Protein AF-A0AAE1T6N4-F1 (afdb_monomer)

pLDDT: mean 74.52, std 11.34, range [41.53, 87.69]

Radius of gyration: 17.24 Å; Cα contacts (8 Å, |Δi|>4): 144; chains: 1; bounding box: 37×42×46 Å

Foldseek 3Di:
DWKWKDFPDPPDPDDTDGLCVQFPWDWDDDPPDIDIDTCLPVHPVSVVVCVVCLVVVQADKTKIWIWDDDPDPVCPDIDTPDMDIRHRDDPVPDDDDPDDDDPVVVPDD

Structure (mmCIF, N/CA/C/O backbone):
data_AF-A0AAE1T6N4-F1
#
_entry.id   AF-A0AAE1T6N4-F1
#
loop_
_atom_site.group_PDB
_atom_site.id
_atom_site.type_symbol
_atom_site.label_atom_id
_atom_site.label_alt_id
_atom_site.label_comp_id
_atom_site.label_asym_id
_atom_site.label_entity_id
_atom_site.label_seq_id
_atom_site.pdbx_PDB_ins_code
_atom_site.Cartn_x
_atom_site.Cartn_y
_atom_site.Cartn_z
_atom_site.occupancy
_atom_site.B_iso_or_equiv
_atom_site.auth_seq_id
_atom_site.auth_comp_id
_atom_site.auth_asym_id
_atom_site.auth_atom_id
_atom_site.pdbx_PDB_model_num
ATOM 1 N N . MET A 1 1 ? -5.378 4.221 14.673 1.00 57.62 1 MET A N 1
ATOM 2 C CA . MET A 1 1 ? -5.273 2.841 14.162 1.00 57.62 1 MET A CA 1
ATOM 3 C C . MET A 1 1 ? -4.285 2.954 13.037 1.00 57.62 1 MET A C 1
ATOM 5 O O . MET A 1 1 ? -4.644 3.533 12.022 1.00 57.62 1 MET A O 1
ATOM 9 N N . ASP A 1 2 ? -3.053 2.521 13.262 1.00 60.59 2 ASP A N 1
ATOM 10 C CA . ASP A 1 2 ? -1.986 2.718 12.287 1.00 60.59 2 ASP A CA 1
ATOM 11 C C . ASP A 1 2 ? -1.767 1.403 11.538 1.00 60.59 2 ASP A C 1
ATOM 13 O O . ASP A 1 2 ? -1.715 0.330 12.148 1.00 60.59 2 ASP A O 1
ATOM 17 N N . ALA A 1 3 ? -1.695 1.477 10.208 1.00 64.69 3 ALA A N 1
ATOM 18 C CA . ALA A 1 3 ? -1.335 0.337 9.382 1.00 64.69 3 ALA A CA 1
ATOM 19 C C . ALA A 1 3 ? 0.178 0.099 9.482 1.00 64.69 3 ALA A C 1
ATOM 21 O O . ALA A 1 3 ? 0.997 0.977 9.192 1.00 64.69 3 ALA A O 1
ATOM 22 N N . LEU A 1 4 ? 0.539 -1.109 9.899 1.00 62.88 4 LEU A N 1
ATOM 23 C CA . LEU A 1 4 ? 1.902 -1.612 9.895 1.00 62.88 4 LEU A CA 1
ATOM 24 C C . LEU A 1 4 ? 2.142 -2.367 8.593 1.00 62.88 4 LEU A C 1
ATOM 26 O O . LEU A 1 4 ? 1.393 -3.291 8.259 1.00 62.88 4 LEU A O 1
ATOM 30 N N . LEU A 1 5 ? 3.203 -1.980 7.887 1.00 68.75 5 LEU A N 1
ATOM 31 C CA . LEU A 1 5 ? 3.690 -2.709 6.727 1.00 68.75 5 LEU A CA 1
ATOM 32 C C . LEU A 1 5 ? 4.854 -3.600 7.164 1.00 68.75 5 LEU A C 1
ATOM 34 O O . LEU A 1 5 ? 5.880 -3.117 7.653 1.00 68.75 5 LEU A O 1
ATOM 38 N N . LEU A 1 6 ? 4.684 -4.908 6.992 1.00 63.84 6 LEU A N 1
ATOM 39 C CA . LEU A 1 6 ? 5.719 -5.900 7.249 1.00 63.84 6 LEU A CA 1
ATOM 40 C C . LEU A 1 6 ? 6.185 -6.493 5.916 1.00 63.84 6 LEU A C 1
ATOM 42 O O . LEU A 1 6 ? 5.392 -7.102 5.196 1.00 63.84 6 LEU A O 1
ATOM 46 N N . ASP A 1 7 ? 7.466 -6.335 5.588 1.00 59.00 7 ASP A N 1
ATOM 47 C CA . ASP A 1 7 ? 8.063 -7.060 4.464 1.00 59.00 7 ASP A CA 1
ATOM 48 C C . ASP A 1 7 ? 8.216 -8.531 4.862 1.00 59.00 7 ASP A C 1
ATOM 50 O O . ASP A 1 7 ? 8.899 -8.850 5.839 1.00 59.00 7 ASP A O 1
ATOM 54 N N . CYS A 1 8 ? 7.536 -9.414 4.132 1.00 50.25 8 CYS A N 1
ATOM 55 C CA . CYS A 1 8 ? 7.488 -10.845 4.436 1.00 50.25 8 CYS A CA 1
ATOM 56 C C . CYS A 1 8 ? 8.655 -11.638 3.844 1.00 50.25 8 CYS A C 1
ATOM 58 O O . CYS A 1 8 ? 8.695 -12.863 4.004 1.00 50.25 8 CYS A O 1
ATOM 60 N N . THR A 1 9 ? 9.603 -10.999 3.154 1.00 49.78 9 THR A N 1
ATOM 61 C CA . THR A 1 9 ? 10.764 -11.726 2.646 1.00 49.78 9 THR A CA 1
ATOM 62 C C . THR A 1 9 ? 11.656 -12.202 3.809 1.00 49.78 9 THR A C 1
ATOM 64 O O . THR A 1 9 ? 12.178 -11.398 4.578 1.00 49.78 9 THR A O 1
ATOM 67 N N . PRO A 1 10 ? 11.920 -13.517 3.952 1.00 42.00 10 PRO A N 1
ATOM 68 C CA . PRO A 1 10 ? 12.612 -14.093 5.116 1.00 42.00 10 PRO A CA 1
ATOM 69 C C . PRO A 1 10 ? 14.114 -13.753 5.205 1.00 42.00 10 PRO A C 1
ATOM 71 O O . PRO A 1 10 ? 14.845 -14.375 5.973 1.00 42.00 10 PRO A O 1
ATOM 74 N N . LYS A 1 11 ? 14.613 -12.829 4.373 1.00 42.75 11 LYS A N 1
ATOM 75 C CA . LYS A 1 11 ? 16.047 -12.633 4.117 1.00 42.75 11 LYS A CA 1
ATOM 76 C C . LYS A 1 11 ? 16.592 -11.280 4.568 1.00 42.75 11 LYS A C 1
ATOM 78 O O . LYS A 1 11 ? 17.808 -11.137 4.662 1.00 42.75 11 LYS A O 1
ATOM 83 N N . CYS A 1 12 ? 15.733 -10.317 4.881 1.00 41.53 12 CYS A N 1
ATOM 84 C CA . CYS A 1 12 ? 16.142 -9.042 5.451 1.00 41.53 12 CYS A CA 1
ATOM 85 C C . CYS A 1 12 ? 15.463 -8.899 6.811 1.00 41.53 12 CYS A C 1
ATOM 87 O O . CYS A 1 12 ? 14.278 -9.181 6.925 1.00 41.53 12 CYS A O 1
ATOM 89 N N . GLY A 1 13 ? 16.202 -8.514 7.852 1.00 43.41 13 GLY A N 1
ATOM 90 C CA . GLY A 1 13 ? 15.632 -8.179 9.158 1.00 43.41 13 GLY A CA 1
ATOM 91 C C . GLY A 1 13 ? 14.820 -6.889 9.064 1.00 43.41 13 GLY A C 1
ATOM 92 O O . GLY A 1 13 ? 15.263 -5.844 9.533 1.00 43.41 13 GLY A O 1
ATOM 93 N N . SER A 1 14 ? 13.677 -6.948 8.392 1.00 55.28 14 SER A N 1
ATOM 94 C CA . SER A 1 14 ? 12.765 -5.839 8.177 1.00 55.28 14 SER A CA 1
ATOM 95 C C . SER A 1 14 ? 12.032 -5.562 9.482 1.00 55.28 14 SER A C 1
ATOM 97 O O . SER A 1 14 ? 11.095 -6.254 9.878 1.00 55.28 14 SER A O 1
ATOM 99 N N . THR A 1 15 ? 12.489 -4.534 10.191 1.00 61.91 15 THR A N 1
ATOM 100 C CA . THR A 1 15 ? 11.720 -3.958 11.289 1.00 61.91 15 THR A CA 1
ATOM 101 C C . THR A 1 15 ? 10.367 -3.506 10.729 1.00 61.91 15 THR A C 1
ATOM 103 O O . THR A 1 15 ? 10.373 -2.754 9.749 1.00 61.91 15 THR A O 1
ATOM 106 N N . PRO A 1 16 ? 9.227 -3.931 11.307 1.00 63.66 16 PRO A N 1
ATOM 107 C CA . PRO A 1 16 ? 7.919 -3.429 10.904 1.00 63.66 16 PRO A CA 1
ATOM 108 C C . PRO A 1 16 ? 7.939 -1.903 10.884 1.00 63.66 16 PRO A C 1
ATOM 110 O O . PRO A 1 16 ? 8.339 -1.272 11.868 1.00 63.66 16 PRO A O 1
ATOM 113 N N . CYS A 1 17 ? 7.554 -1.310 9.758 1.00 69.25 17 CYS A N 1
ATOM 114 C CA . CYS A 1 17 ? 7.500 0.136 9.627 1.00 69.25 17 CYS A CA 1
ATOM 115 C C . CYS A 1 17 ? 6.050 0.610 9.727 1.00 69.25 17 CYS A C 1
ATOM 117 O O . CYS A 1 17 ? 5.123 0.011 9.176 1.00 69.25 17 CYS A O 1
ATOM 119 N N . LEU A 1 18 ? 5.855 1.699 10.470 1.00 73.56 18 LEU A N 1
ATOM 120 C CA . LEU A 1 18 ? 4.563 2.367 10.546 1.00 73.56 18 LEU A CA 1
ATOM 121 C C . LEU A 1 18 ? 4.343 3.123 9.249 1.00 73.56 18 LEU A C 1
ATOM 123 O O . LEU A 1 18 ? 5.042 4.104 8.983 1.00 73.56 18 LEU A O 1
ATOM 127 N N . LEU A 1 19 ? 3.373 2.667 8.458 1.00 73.69 19 LEU A N 1
ATOM 128 C CA . LEU A 1 19 ? 3.110 3.245 7.148 1.00 73.69 19 LEU A CA 1
ATOM 129 C C . LEU A 1 19 ? 2.723 4.720 7.284 1.00 73.69 19 LEU A C 1
ATOM 131 O O . LEU A 1 19 ? 3.336 5.563 6.639 1.00 73.69 19 LEU A O 1
ATOM 135 N N . GLY A 1 20 ? 1.851 5.037 8.250 1.00 67.94 20 GLY A N 1
ATOM 136 C CA . GLY A 1 20 ? 1.425 6.408 8.562 1.00 67.94 20 GLY A CA 1
ATOM 137 C C . GLY A 1 20 ? 2.521 7.343 9.092 1.00 67.94 20 GLY A C 1
ATOM 138 O O . GLY A 1 20 ? 2.267 8.525 9.285 1.00 67.94 20 GLY A O 1
ATOM 139 N N . LYS A 1 21 ? 3.739 6.840 9.347 1.00 73.12 21 LYS A N 1
ATOM 140 C CA . LYS A 1 21 ? 4.906 7.672 9.689 1.00 73.12 21 LYS A CA 1
ATOM 141 C C . LYS A 1 21 ? 5.804 7.941 8.481 1.00 73.12 21 LYS A C 1
ATOM 143 O O . LYS A 1 21 ? 6.527 8.933 8.469 1.00 73.12 21 LYS A O 1
ATOM 148 N N . ALA A 1 22 ? 5.818 7.029 7.512 1.00 74.19 22 ALA A N 1
ATOM 149 C CA . ALA A 1 22 ? 6.662 7.121 6.326 1.00 74.19 22 ALA A CA 1
ATOM 150 C C . ALA A 1 22 ? 5.957 7.832 5.161 1.00 74.19 22 ALA A C 1
ATOM 152 O O . ALA A 1 22 ? 6.618 8.490 4.354 1.00 74.19 22 ALA A O 1
ATOM 153 N N . VAL A 1 23 ? 4.637 7.674 5.071 1.00 75.88 23 VAL A N 1
ATOM 154 C CA . VAL A 1 23 ? 3.788 8.170 3.986 1.00 75.88 23 VAL A CA 1
ATOM 155 C C . VAL A 1 23 ? 2.477 8.673 4.588 1.00 75.88 23 VAL A C 1
ATOM 157 O O . VAL A 1 23 ? 1.985 8.095 5.561 1.00 75.88 23 VAL A O 1
ATOM 160 N N . ASP A 1 24 ? 1.913 9.741 4.026 1.00 81.62 24 ASP A N 1
ATOM 161 C CA . ASP A 1 24 ? 0.621 10.247 4.481 1.00 81.62 24 ASP A CA 1
ATOM 162 C C . ASP A 1 24 ? -0.460 9.203 4.189 1.00 81.62 24 ASP A C 1
ATOM 164 O O . ASP A 1 24 ? -0.616 8.735 3.062 1.00 81.62 24 ASP A O 1
ATOM 168 N N . CYS A 1 25 ? -1.179 8.798 5.234 1.00 82.06 25 CYS A N 1
ATOM 169 C CA . CYS A 1 25 ? -2.232 7.796 5.136 1.00 82.06 25 CYS A CA 1
ATOM 170 C C . CYS A 1 25 ? -3.532 8.358 5.703 1.00 82.06 25 CYS A C 1
ATOM 172 O O . CYS A 1 25 ? -3.564 8.803 6.855 1.00 82.06 25 CYS A O 1
ATOM 174 N N . ASN A 1 26 ? -4.609 8.290 4.928 1.00 84.81 26 ASN A N 1
ATOM 175 C CA . ASN A 1 26 ? -5.944 8.647 5.377 1.00 84.81 26 ASN A CA 1
ATOM 176 C C . ASN A 1 26 ? -6.741 7.379 5.712 1.00 84.81 26 ASN A C 1
ATOM 178 O O . ASN A 1 26 ? -6.867 6.462 4.903 1.00 84.81 26 ASN A O 1
ATOM 182 N N . TYR A 1 27 ? -7.279 7.329 6.929 1.00 81.56 27 TYR A N 1
ATOM 183 C CA . TYR A 1 27 ? -8.000 6.169 7.444 1.00 81.56 27 TYR A CA 1
ATOM 184 C C . TYR A 1 27 ? -9.489 6.481 7.513 1.00 81.56 27 TYR A C 1
ATOM 186 O O . TYR A 1 27 ? -9.933 7.268 8.352 1.00 81.56 27 TYR A O 1
ATOM 194 N N . ILE A 1 28 ? -10.273 5.819 6.666 1.00 82.19 28 ILE A N 1
ATOM 195 C CA . ILE A 1 28 ? -11.725 5.968 6.635 1.00 82.19 28 ILE A CA 1
ATOM 196 C C . ILE A 1 28 ? -12.339 4.706 7.234 1.00 82.19 28 ILE A C 1
ATOM 198 O O . ILE A 1 28 ? -12.217 3.599 6.709 1.00 82.19 28 ILE A O 1
ATOM 202 N N . ARG A 1 29 ? -13.009 4.864 8.378 1.00 82.25 29 ARG A N 1
ATOM 203 C CA . ARG A 1 29 ? -13.675 3.758 9.071 1.00 82.25 29 ARG A CA 1
ATOM 204 C C . ARG A 1 29 ? -15.177 3.807 8.824 1.00 82.25 29 ARG A C 1
ATOM 206 O O . ARG A 1 29 ? -15.870 4.669 9.359 1.00 82.25 29 ARG A O 1
ATOM 213 N N . GLY A 1 30 ? -15.678 2.837 8.068 1.00 84.94 30 GLY A N 1
ATOM 214 C CA . GLY A 1 30 ? -17.104 2.583 7.907 1.00 84.94 30 GLY A CA 1
ATOM 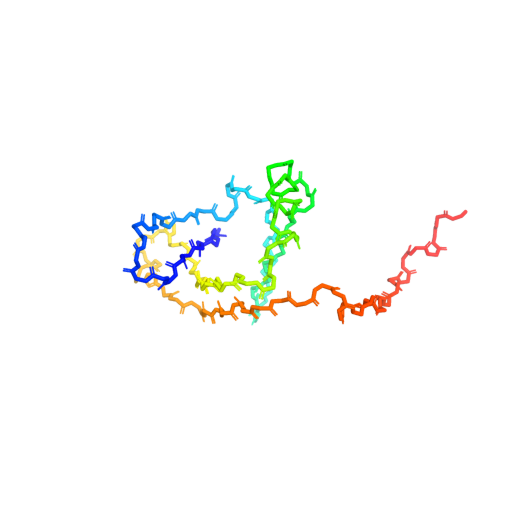215 C C . GLY A 1 30 ? -17.634 1.531 8.895 1.00 84.94 30 GLY A C 1
ATOM 216 O O . GLY A 1 30 ? -16.865 0.858 9.584 1.00 84.94 30 GLY A O 1
ATOM 217 N N . PRO A 1 31 ? -18.961 1.308 8.945 1.00 86.00 31 PRO A N 1
ATOM 218 C CA . PRO A 1 31 ? -19.569 0.286 9.807 1.00 86.00 31 PRO A CA 1
ATOM 219 C C . PRO A 1 31 ? -19.162 -1.158 9.468 1.00 86.00 31 PRO A C 1
ATOM 221 O O . PRO A 1 31 ? -19.326 -2.050 10.296 1.00 86.00 31 PRO A O 1
ATOM 224 N N . LYS A 1 32 ? -18.685 -1.405 8.240 1.00 87.38 32 LYS A N 1
ATOM 225 C CA . LYS A 1 32 ? -18.342 -2.745 7.723 1.00 87.38 32 LYS A CA 1
ATOM 226 C C . LYS A 1 32 ? -17.004 -2.815 6.987 1.00 87.38 32 LYS A C 1
ATOM 228 O O . LYS A 1 32 ? -16.659 -3.878 6.484 1.00 87.38 32 LYS A O 1
ATOM 233 N N . TYR A 1 33 ? -16.276 -1.708 6.891 1.00 81.81 33 TYR A N 1
ATOM 234 C CA . TYR A 1 33 ? -15.017 -1.655 6.161 1.00 81.81 33 TYR A CA 1
ATOM 235 C C . TYR A 1 33 ? -14.052 -0.674 6.821 1.00 81.81 33 TYR A C 1
ATOM 237 O O . TYR A 1 33 ? -14.466 0.295 7.462 1.00 81.81 33 TYR A O 1
ATOM 245 N N . LEU A 1 34 ? -12.767 -0.964 6.664 1.00 80.81 34 LEU A N 1
ATOM 246 C CA . LEU A 1 34 ? -11.677 -0.048 6.946 1.00 80.81 34 LEU A CA 1
ATOM 247 C C . LEU A 1 34 ? -10.994 0.214 5.612 1.00 80.81 34 LEU A C 1
ATOM 249 O O . LEU A 1 34 ? -10.511 -0.720 4.975 1.00 80.81 34 LEU A O 1
ATOM 253 N N . GLU A 1 35 ? -10.998 1.467 5.200 1.00 83.50 35 GLU A N 1
ATOM 254 C CA . GLU A 1 35 ? -10.298 1.931 4.016 1.00 83.50 35 GLU A CA 1
ATOM 255 C C . GLU A 1 35 ? -9.046 2.684 4.461 1.00 83.50 35 GLU A C 1
ATOM 257 O O . GLU A 1 35 ? -9.080 3.484 5.403 1.00 83.50 35 GLU A O 1
ATOM 262 N N . VAL A 1 36 ? -7.930 2.355 3.817 1.00 82.69 36 VAL A N 1
ATOM 263 C CA . VAL A 1 36 ? -6.621 2.957 4.058 1.00 82.69 36 VAL A CA 1
ATOM 264 C C . VAL A 1 36 ? -6.161 3.522 2.727 1.00 82.69 36 VAL A C 1
ATOM 266 O O . VAL A 1 36 ? -5.766 2.767 1.840 1.00 82.69 36 VAL A O 1
ATOM 269 N N . ASP A 1 37 ? -6.259 4.835 2.592 1.00 85.62 37 ASP A N 1
ATOM 270 C CA . ASP A 1 37 ? -5.739 5.568 1.447 1.00 85.62 37 ASP A CA 1
ATOM 271 C C . ASP A 1 37 ? -4.297 5.986 1.751 1.00 85.62 37 ASP A C 1
ATOM 273 O O . ASP A 1 37 ? -4.020 6.526 2.822 1.00 85.62 37 ASP A O 1
ATOM 277 N N . VAL A 1 38 ? -3.366 5.667 0.854 1.00 82.12 38 VAL A N 1
ATOM 278 C CA . VAL A 1 38 ? -1.922 5.859 1.048 1.00 82.12 38 VAL A CA 1
ATOM 279 C C . VAL A 1 38 ? -1.424 6.800 -0.040 1.00 82.12 38 VAL A C 1
ATOM 281 O O . VAL A 1 38 ? -1.244 6.387 -1.188 1.00 82.12 38 VAL A O 1
ATOM 284 N N . ASP A 1 39 ? -1.163 8.055 0.322 1.00 82.69 39 ASP A N 1
ATOM 285 C CA . ASP A 1 39 ? -0.704 9.074 -0.618 1.00 82.69 39 ASP A CA 1
ATOM 286 C C . ASP A 1 39 ? 0.821 9.031 -0.769 1.00 82.69 39 ASP A C 1
ATOM 288 O O . ASP A 1 39 ? 1.589 9.675 -0.055 1.00 82.69 39 ASP A O 1
ATOM 292 N N . ILE A 1 40 ? 1.277 8.251 -1.745 1.00 79.88 40 ILE A N 1
ATOM 293 C CA . ILE A 1 40 ? 2.697 8.162 -2.109 1.00 79.88 40 ILE A CA 1
ATOM 294 C C . ILE A 1 40 ? 3.184 9.472 -2.759 1.00 79.88 40 ILE A C 1
ATOM 296 O O . ILE A 1 40 ? 4.370 9.799 -2.673 1.00 79.88 40 ILE A O 1
ATOM 300 N N . GLY A 1 41 ? 2.287 10.232 -3.394 1.00 77.81 41 GLY A N 1
ATOM 301 C CA . GLY A 1 41 ? 2.612 11.430 -4.163 1.00 77.81 41 GLY A CA 1
ATOM 302 C C . GLY A 1 41 ? 2.983 12.633 -3.298 1.00 77.81 41 GLY A C 1
ATOM 303 O O . GLY A 1 41 ? 3.799 13.452 -3.732 1.00 77.81 41 GLY A O 1
ATOM 304 N N . SER A 1 42 ? 2.459 12.726 -2.072 1.00 77.44 42 SER A N 1
ATOM 305 C CA . SER A 1 42 ? 2.799 13.800 -1.127 1.00 77.44 42 SER A CA 1
ATOM 306 C C . SER A 1 42 ? 4.222 13.682 -0.561 1.00 77.44 42 SER A C 1
ATOM 308 O O . SER A 1 42 ? 4.828 14.682 -0.164 1.00 77.44 42 SER A O 1
ATOM 310 N N . SER A 1 43 ? 4.798 12.475 -0.551 1.00 78.12 43 SER A N 1
ATOM 311 C CA . SER A 1 43 ? 6.101 12.213 0.057 1.00 78.12 43 SER A CA 1
ATOM 312 C C . SER A 1 43 ? 7.247 12.427 -0.929 1.00 78.12 43 SER A C 1
ATOM 314 O O . SER A 1 43 ? 7.483 11.643 -1.850 1.00 78.12 43 SER A O 1
ATOM 316 N N . THR A 1 44 ? 8.059 13.458 -0.680 1.00 75.88 44 THR A N 1
ATOM 317 C CA . THR A 1 44 ? 9.296 13.721 -1.436 1.00 75.88 44 THR A CA 1
ATOM 318 C C . THR A 1 44 ? 10.237 12.514 -1.442 1.00 75.88 44 THR A C 1
ATOM 320 O O . THR A 1 44 ? 10.895 12.236 -2.444 1.00 75.88 44 THR A O 1
ATOM 323 N N . VAL A 1 45 ? 10.292 11.775 -0.330 1.00 78.69 45 VAL A N 1
ATOM 324 C CA . VAL A 1 45 ? 11.127 10.574 -0.206 1.00 78.69 45 VAL A CA 1
ATOM 325 C C . VAL A 1 45 ? 10.577 9.454 -1.083 1.00 78.69 45 VAL A C 1
ATOM 327 O O . VAL A 1 45 ? 11.339 8.835 -1.825 1.00 78.69 45 VAL A O 1
ATOM 330 N N . ALA A 1 46 ? 9.263 9.223 -1.052 1.00 76.62 46 ALA A N 1
ATOM 331 C CA . ALA A 1 46 ? 8.644 8.173 -1.851 1.00 76.62 46 ALA A CA 1
ATOM 332 C C . ALA A 1 46 ? 8.733 8.466 -3.357 1.00 76.62 46 ALA A C 1
ATOM 334 O O . ALA A 1 46 ? 9.077 7.572 -4.127 1.00 76.62 46 ALA A O 1
ATOM 335 N N . ASN A 1 47 ? 8.559 9.726 -3.768 1.00 80.25 47 ASN A N 1
ATOM 336 C CA . ASN A 1 47 ? 8.781 10.160 -5.150 1.00 80.25 47 ASN A CA 1
ATOM 337 C C . ASN A 1 47 ? 10.232 9.940 -5.610 1.00 80.25 47 ASN A C 1
ATOM 339 O O . ASN A 1 47 ? 10.469 9.500 -6.737 1.00 80.25 47 ASN A O 1
ATOM 343 N N . GLY A 1 48 ? 11.213 10.191 -4.735 1.00 80.62 48 GLY A N 1
ATOM 344 C CA . GLY A 1 48 ? 12.621 9.908 -5.020 1.00 80.62 48 GLY A CA 1
ATOM 345 C C . GLY A 1 48 ? 12.893 8.415 -5.227 1.00 80.62 48 GLY A C 1
ATOM 346 O O . GLY A 1 48 ? 13.586 8.033 -6.170 1.00 80.62 48 GLY A O 1
ATOM 347 N N . VAL A 1 49 ? 12.302 7.561 -4.386 1.00 81.00 49 VAL A N 1
ATOM 348 C CA . VAL A 1 49 ? 12.413 6.099 -4.512 1.00 81.00 49 VAL A CA 1
ATOM 349 C C . VAL A 1 49 ? 11.703 5.599 -5.769 1.00 81.00 49 VAL A C 1
ATOM 351 O O . VAL A 1 49 ? 12.278 4.795 -6.498 1.00 81.00 49 VAL A O 1
ATOM 354 N N . LEU A 1 50 ? 10.504 6.103 -6.075 1.00 79.00 50 LEU A N 1
ATOM 355 C CA . LEU A 1 50 ? 9.752 5.736 -7.274 1.00 79.00 50 LEU A CA 1
ATOM 356 C C . LEU A 1 50 ? 10.564 6.010 -8.547 1.00 79.00 50 LEU A C 1
ATOM 358 O O . LEU A 1 50 ? 10.646 5.141 -9.409 1.00 79.00 50 LEU A O 1
ATOM 362 N N . GLY A 1 51 ? 11.242 7.159 -8.635 1.00 79.31 51 GLY A N 1
ATOM 363 C CA . GLY A 1 51 ? 12.119 7.489 -9.764 1.00 79.31 51 GLY A CA 1
ATOM 364 C C . GLY A 1 51 ? 13.253 6.481 -9.988 1.00 79.31 51 GLY A C 1
ATOM 365 O O . GLY A 1 51 ? 13.570 6.147 -11.128 1.00 79.31 51 GLY A O 1
ATOM 366 N N . LEU A 1 52 ? 13.834 5.950 -8.909 1.00 80.56 52 LEU A N 1
ATOM 367 C CA . LEU A 1 52 ? 14.869 4.911 -8.981 1.00 80.56 52 LEU A CA 1
ATOM 368 C C . LEU A 1 52 ? 14.276 3.545 -9.333 1.00 80.56 52 LEU A C 1
ATOM 370 O O . LEU A 1 52 ? 14.850 2.784 -10.112 1.00 80.56 52 LEU A O 1
ATOM 374 N N . VAL A 1 53 ? 13.113 3.246 -8.762 1.00 79.38 53 VAL A N 1
ATOM 375 C CA . VAL A 1 53 ? 12.431 1.965 -8.906 1.00 79.38 53 VAL A CA 1
ATOM 376 C C . VAL A 1 53 ? 11.847 1.794 -10.307 1.00 79.38 53 VAL A C 1
ATOM 378 O O . VAL A 1 53 ? 11.929 0.692 -10.834 1.00 79.38 53 VAL A O 1
ATOM 381 N N . ILE A 1 54 ? 11.351 2.849 -10.964 1.00 79.69 54 ILE A N 1
ATOM 382 C CA . ILE A 1 54 ? 10.773 2.787 -12.323 1.00 79.69 54 ILE A CA 1
ATOM 383 C C . ILE A 1 54 ? 11.706 2.085 -13.324 1.00 79.69 54 ILE A C 1
ATOM 385 O O . ILE A 1 54 ? 11.234 1.332 -14.172 1.00 79.69 54 ILE A O 1
ATOM 389 N N . GLY A 1 55 ? 13.025 2.279 -13.215 1.00 78.38 55 GLY A N 1
ATOM 390 C CA . GLY A 1 55 ? 13.994 1.647 -14.117 1.00 78.38 55 GLY A CA 1
ATOM 391 C C . GLY A 1 55 ? 14.222 0.150 -13.871 1.00 78.38 55 GLY A C 1
ATOM 392 O O . GLY A 1 55 ? 14.677 -0.551 -14.770 1.00 78.38 55 GLY A O 1
ATOM 393 N N . VAL A 1 56 ? 13.914 -0.347 -12.670 1.00 80.69 56 VAL A N 1
ATOM 394 C CA . VAL A 1 56 ? 14.201 -1.729 -12.237 1.00 80.69 56 VAL A CA 1
ATOM 395 C C . VAL A 1 56 ? 12.956 -2.512 -11.805 1.00 80.69 56 VAL A C 1
ATOM 397 O O . VAL A 1 56 ? 13.056 -3.704 -11.518 1.00 80.69 56 VAL A O 1
ATOM 400 N N . ILE A 1 57 ? 11.780 -1.878 -11.788 1.00 83.12 57 ILE A N 1
ATOM 401 C CA . ILE A 1 57 ? 10.510 -2.418 -11.278 1.00 83.12 57 ILE A CA 1
ATOM 402 C C . ILE A 1 57 ? 10.114 -3.744 -11.943 1.00 83.12 57 ILE A C 1
ATOM 404 O O . ILE A 1 57 ? 9.583 -4.634 -11.281 1.00 83.12 57 ILE A O 1
ATOM 408 N N . THR A 1 58 ? 10.468 -3.932 -13.216 1.00 81.25 58 THR A N 1
ATOM 409 C CA . THR A 1 58 ? 10.216 -5.167 -13.977 1.00 81.25 58 THR A CA 1
ATOM 410 C C . THR A 1 58 ? 10.977 -6.373 -13.431 1.00 81.25 58 THR A C 1
ATOM 412 O O . THR A 1 58 ? 10.649 -7.507 -13.761 1.00 81.25 58 THR A O 1
ATOM 415 N N . THR A 1 59 ? 11.985 -6.159 -12.585 1.00 81.56 59 THR A N 1
ATOM 416 C CA . THR A 1 59 ? 12.773 -7.213 -11.925 1.00 81.56 59 THR A CA 1
ATOM 417 C C . TH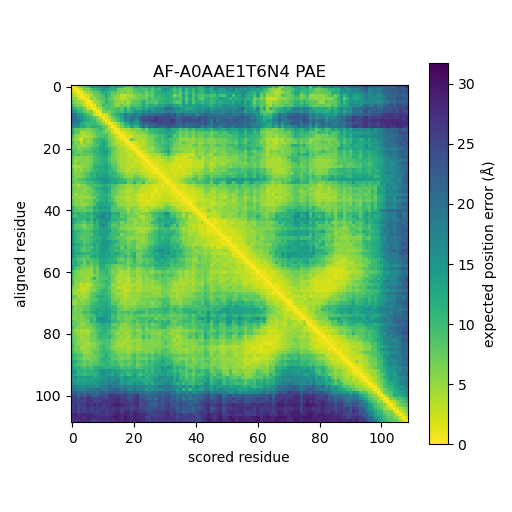R A 1 59 ? 12.519 -7.306 -10.425 1.00 81.56 59 THR A C 1
ATOM 419 O O . THR A 1 59 ? 12.982 -8.250 -9.785 1.00 81.56 59 THR A O 1
ATOM 422 N N . LEU A 1 60 ? 11.781 -6.348 -9.858 1.00 80.81 60 LEU A N 1
ATOM 423 C CA . LEU A 1 60 ? 11.493 -6.323 -8.434 1.00 80.81 60 LEU A CA 1
ATOM 424 C C . LEU A 1 60 ? 10.368 -7.299 -8.092 1.00 80.8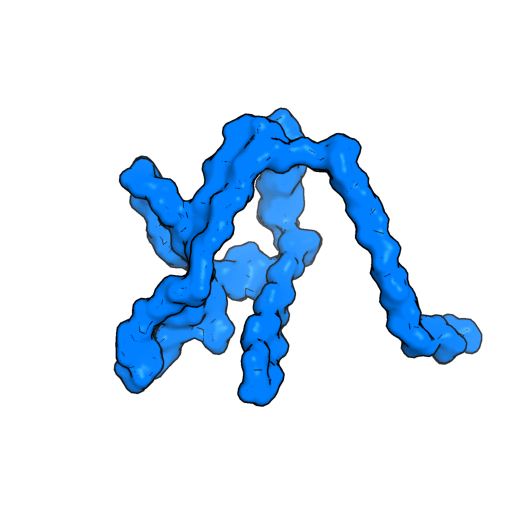1 60 LEU A C 1
ATOM 426 O O . LEU A 1 60 ? 9.342 -7.384 -8.771 1.00 80.81 60 LEU A O 1
ATOM 430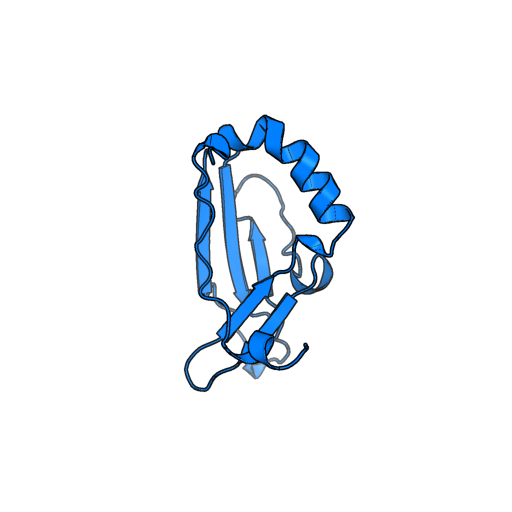 N N . VAL A 1 61 ? 10.577 -8.009 -6.989 1.00 82.69 61 VAL A N 1
ATOM 431 C CA . VAL A 1 61 ? 9.556 -8.792 -6.300 1.00 82.69 61 VAL A CA 1
ATOM 432 C C . VAL A 1 61 ? 9.509 -8.278 -4.871 1.00 82.69 61 VAL A C 1
ATOM 434 O O . VAL A 1 61 ? 10.513 -8.339 -4.164 1.00 82.69 61 VAL A O 1
ATOM 437 N N . VAL A 1 62 ? 8.363 -7.738 -4.472 1.00 79.44 62 VAL A N 1
ATOM 438 C CA . VAL A 1 62 ? 8.138 -7.138 -3.157 1.00 79.44 62 VAL A CA 1
ATOM 439 C C . VAL A 1 62 ? 6.978 -7.862 -2.490 1.00 79.44 62 VAL A C 1
ATOM 441 O O . VAL A 1 62 ? 5.890 -7.954 -3.060 1.00 79.44 62 VAL A O 1
ATOM 444 N N . ASP A 1 63 ? 7.215 -8.362 -1.280 1.00 82.31 63 ASP A N 1
ATOM 445 C CA . ASP A 1 63 ? 6.199 -8.998 -0.448 1.00 82.31 63 ASP A CA 1
ATOM 446 C C . ASP A 1 63 ? 5.794 -8.064 0.675 1.00 82.31 63 ASP A C 1
ATOM 448 O O . ASP A 1 63 ? 6.590 -7.738 1.547 1.00 82.31 63 ASP A O 1
ATOM 452 N N . MET A 1 64 ? 4.536 -7.654 0.675 1.00 79.75 64 MET A N 1
ATOM 453 C CA . MET A 1 64 ? 3.985 -6.735 1.657 1.00 79.75 64 MET A CA 1
ATOM 454 C C . MET A 1 64 ? 2.910 -7.440 2.464 1.00 79.75 64 MET A C 1
ATOM 456 O O . MET A 1 64 ? 2.020 -8.057 1.891 1.00 79.75 64 MET A O 1
ATOM 460 N N . ALA A 1 65 ? 2.948 -7.320 3.785 1.00 81.81 65 ALA A N 1
ATOM 461 C CA . ALA A 1 65 ? 1.846 -7.705 4.652 1.00 81.81 65 ALA A CA 1
ATOM 462 C C . ALA A 1 65 ? 1.341 -6.527 5.466 1.00 81.81 65 ALA A C 1
ATOM 464 O O . ALA A 1 65 ? 2.119 -5.724 5.975 1.00 81.81 65 ALA A O 1
ATOM 465 N N . PHE A 1 66 ? 0.023 -6.473 5.611 1.00 81.88 66 PHE A N 1
ATOM 466 C CA . PHE A 1 66 ? -0.679 -5.425 6.328 1.00 81.88 66 PHE A CA 1
ATOM 467 C C . PHE A 1 66 ? -1.184 -5.965 7.663 1.00 81.88 66 PHE A C 1
ATOM 469 O O . PHE A 1 66 ? -1.914 -6.962 7.713 1.00 81.88 66 PHE A O 1
ATOM 476 N N . LEU A 1 67 ? -0.800 -5.295 8.745 1.00 82.69 67 LEU A N 1
ATOM 477 C CA . LEU A 1 67 ? -1.328 -5.499 10.092 1.00 82.69 67 LEU A CA 1
ATOM 478 C C . LEU A 1 67 ? -1.922 -4.186 10.605 1.00 82.69 67 LEU A C 1
ATOM 480 O O . LEU A 1 67 ? -1.454 -3.107 10.248 1.00 82.69 67 LEU A O 1
ATOM 484 N N . VAL A 1 68 ? -2.934 -4.274 11.469 1.00 80.44 68 VAL A N 1
ATOM 485 C CA . VAL A 1 68 ? -3.347 -3.124 12.287 1.00 80.44 68 VAL A CA 1
ATOM 486 C C . VAL A 1 68 ? -2.556 -3.172 13.583 1.00 80.44 68 VAL A C 1
ATOM 488 O O . VAL A 1 68 ? -2.602 -4.189 14.277 1.00 80.44 68 VAL A O 1
ATOM 491 N N . GLN A 1 69 ? -1.861 -2.084 13.910 1.00 78.50 69 GLN A N 1
ATOM 492 C CA . GLN A 1 69 ? -1.209 -1.956 15.207 1.00 78.50 69 GLN A CA 1
ATOM 493 C C . GLN A 1 69 ? -2.256 -1.868 16.323 1.00 78.50 69 GLN A C 1
ATOM 495 O O . GLN A 1 69 ? -3.155 -1.022 16.265 1.00 78.50 69 GLN A O 1
ATOM 500 N N . ALA A 1 70 ? -2.094 -2.694 17.355 1.00 77.25 70 ALA A N 1
ATOM 501 C CA . ALA A 1 70 ? -2.842 -2.580 18.599 1.00 77.25 70 ALA A CA 1
ATOM 502 C C . ALA A 1 70 ? -2.290 -1.399 19.409 1.00 77.25 70 ALA A C 1
ATOM 504 O O . ALA A 1 70 ? -1.099 -1.342 19.721 1.00 77.25 70 ALA A O 1
ATOM 505 N N . ASN A 1 71 ? -3.148 -0.442 19.759 1.00 77.75 71 ASN A N 1
ATOM 506 C CA . ASN A 1 71 ? -2.759 0.688 20.604 1.00 77.75 71 ASN A CA 1
ATOM 507 C C . ASN A 1 71 ? -3.049 0.415 22.089 1.00 77.75 71 ASN A C 1
ATOM 509 O O . ASN A 1 71 ? -2.458 1.044 22.967 1.00 77.75 71 ASN A O 1
ATOM 513 N N . THR A 1 72 ? -3.947 -0.529 22.383 1.00 81.00 72 THR A N 1
ATOM 514 C CA . THR A 1 72 ? -4.316 -0.929 23.746 1.00 81.00 72 THR A CA 1
ATOM 515 C C . THR A 1 72 ? -4.139 -2.436 23.957 1.00 81.00 72 THR A C 1
ATOM 517 O O . THR A 1 72 ? -4.089 -3.226 23.016 1.00 81.00 72 THR A O 1
ATOM 520 N N . THR A 1 73 ? -3.996 -2.872 25.213 1.00 81.19 73 THR A N 1
ATOM 521 C CA . THR A 1 73 ? -3.694 -4.280 25.542 1.00 81.19 73 THR A CA 1
ATOM 522 C C . THR A 1 73 ? -4.839 -5.244 25.232 1.00 81.19 73 THR A C 1
ATOM 524 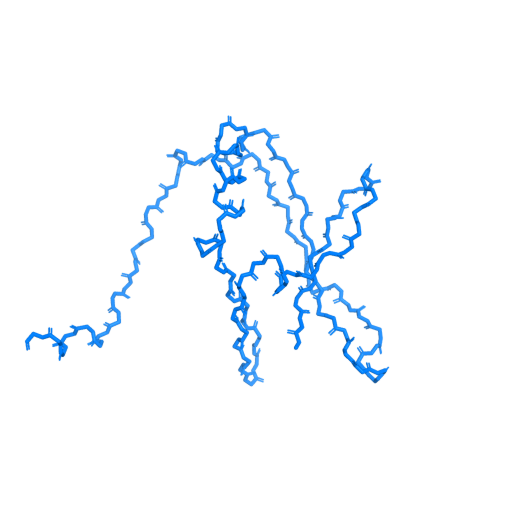O O . THR A 1 73 ? -4.611 -6.437 25.070 1.00 81.19 73 THR A O 1
ATOM 527 N N . ASP A 1 74 ? -6.065 -4.735 25.170 1.00 81.50 74 ASP A N 1
ATOM 528 C CA . ASP A 1 74 ? -7.283 -5.453 24.791 1.00 81.50 74 ASP A CA 1
ATOM 529 C C . ASP A 1 74 ? -7.396 -5.707 23.279 1.00 81.50 74 ASP A C 1
ATOM 531 O O . ASP A 1 74 ? -8.120 -6.612 22.871 1.00 81.50 74 ASP A O 1
ATOM 535 N N . GLU A 1 75 ? -6.644 -4.972 22.453 1.00 74.44 75 GLU A N 1
ATOM 536 C CA . GLU A 1 75 ? -6.575 -5.166 20.997 1.00 74.44 75 GLU A CA 1
ATOM 537 C C . GLU A 1 75 ? -5.570 -6.266 20.587 1.00 74.44 75 GLU A C 1
ATOM 539 O O . GLU A 1 75 ? -5.467 -6.617 19.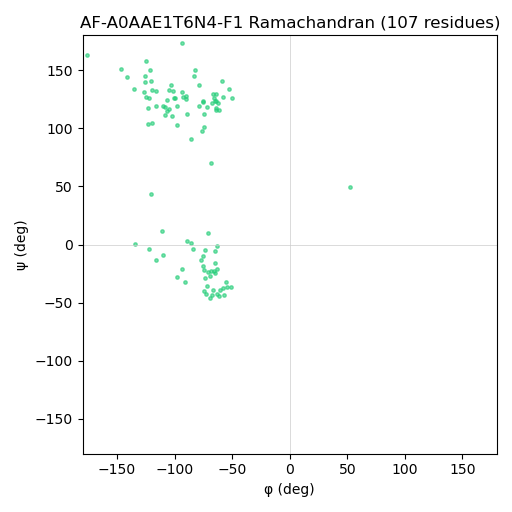411 1.00 74.44 75 GLU A O 1
ATOM 544 N N . LEU A 1 76 ? -4.840 -6.844 21.547 1.00 78.19 76 LEU A N 1
ATOM 545 C CA . LEU A 1 76 ? -3.887 -7.930 21.315 1.00 78.19 76 LEU A CA 1
ATOM 546 C C . LEU A 1 76 ? -4.573 -9.313 21.246 1.00 78.19 76 LEU A C 1
ATOM 548 O O . LEU A 1 76 ? -5.545 -9.566 21.960 1.00 78.19 76 LEU A O 1
ATOM 552 N N . PRO A 1 77 ? -4.023 -10.275 20.475 1.00 77.06 77 PRO A N 1
ATOM 553 C CA . PRO A 1 77 ? -2.835 -10.159 19.627 1.00 77.06 77 PRO A CA 1
ATOM 554 C C . PRO A 1 77 ? -3.149 -9.554 18.251 1.00 77.06 77 PRO A C 1
ATOM 556 O O . PRO A 1 77 ? -4.183 -9.858 17.652 1.00 77.06 77 PRO A O 1
ATOM 559 N N . GLU A 1 78 ? -2.208 -8.772 17.718 1.00 76.12 78 GLU A N 1
ATOM 560 C CA . GLU A 1 78 ? -2.268 -8.249 16.349 1.00 76.12 78 GLU A CA 1
ATOM 561 C C . GLU A 1 78 ? -2.347 -9.397 15.333 1.00 76.12 78 GLU A C 1
ATOM 563 O O . GLU A 1 78 ? -1.704 -10.442 15.487 1.00 76.12 78 GLU A O 1
ATOM 568 N N . ARG A 1 79 ? -3.148 -9.214 14.280 1.00 75.50 79 ARG A N 1
ATOM 569 C CA . ARG A 1 79 ? -3.327 -10.216 13.224 1.00 75.50 79 ARG A CA 1
ATOM 570 C C . ARG A 1 79 ? -3.052 -9.620 11.855 1.00 75.50 79 ARG A C 1
ATOM 572 O O . ARG A 1 79 ? -3.477 -8.508 11.551 1.00 75.50 79 ARG A O 1
ATOM 579 N N . LEU A 1 80 ? -2.381 -10.416 11.027 1.00 79.94 80 LEU A N 1
ATOM 580 C CA . LEU A 1 80 ? -2.154 -10.141 9.613 1.00 79.94 80 LEU A CA 1
ATOM 581 C C . LEU A 1 80 ? -3.498 -10.125 8.888 1.00 79.94 80 LEU A C 1
ATOM 583 O O . LEU A 1 80 ? -4.208 -11.129 8.864 1.00 79.94 80 LE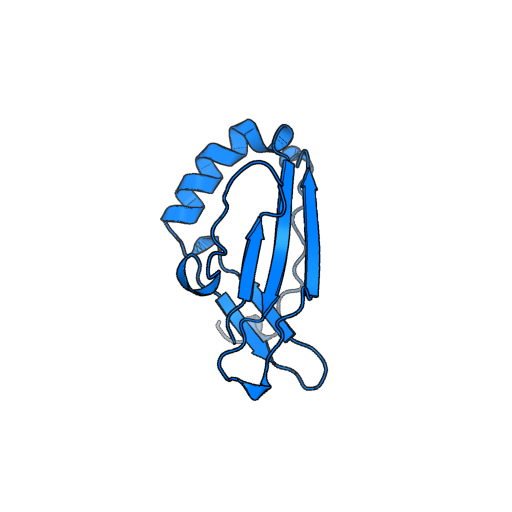U A O 1
ATOM 587 N N . ILE A 1 81 ? -3.855 -8.959 8.354 1.00 83.88 81 ILE A N 1
ATOM 588 C CA . ILE A 1 81 ? -5.102 -8.744 7.613 1.00 83.88 81 ILE A CA 1
ATOM 589 C C . ILE A 1 81 ? -4.986 -9.415 6.248 1.00 83.88 81 ILE A C 1
ATOM 591 O O . ILE A 1 81 ? -5.911 -10.074 5.779 1.00 83.88 81 ILE A O 1
ATOM 595 N N . GLY A 1 82 ? -3.822 -9.261 5.623 1.00 83.25 82 GLY A N 1
ATOM 596 C CA . GLY A 1 82 ? -3.515 -9.841 4.331 1.00 83.25 82 GLY A CA 1
ATOM 597 C C . GLY A 1 82 ? -2.078 -9.563 3.928 1.00 83.25 82 GLY A C 1
ATOM 598 O O . GLY A 1 82 ? -1.416 -8.686 4.485 1.00 83.25 82 GLY A O 1
ATOM 599 N N . ALA A 1 83 ? -1.606 -10.332 2.955 1.00 85.94 83 ALA A N 1
ATOM 600 C CA . ALA A 1 83 ? -0.334 -10.106 2.298 1.00 85.94 83 ALA A CA 1
ATOM 601 C C . ALA A 1 83 ? -0.552 -10.018 0.790 1.00 85.94 83 ALA A C 1
ATOM 603 O O . ALA A 1 83 ? -1.408 -10.706 0.232 1.00 85.94 83 ALA A O 1
ATOM 604 N N . VAL A 1 84 ? 0.232 -9.173 0.141 1.00 85.62 84 VAL A N 1
ATOM 605 C CA . VAL A 1 84 ? 0.262 -8.992 -1.300 1.00 85.62 84 VAL A CA 1
ATOM 606 C C . VAL A 1 84 ? 1.698 -9.154 -1.774 1.00 85.62 84 VAL A C 1
ATOM 608 O O . VAL A 1 84 ? 2.627 -8.568 -1.221 1.00 85.62 84 VAL A O 1
ATOM 611 N N . ARG A 1 85 ? 1.872 -9.963 -2.815 1.00 87.69 85 ARG A N 1
ATOM 612 C CA . ARG A 1 85 ? 3.117 -10.032 -3.571 1.00 87.69 85 ARG A CA 1
ATOM 613 C C . ARG A 1 85 ? 2.952 -9.202 -4.826 1.00 87.69 85 ARG A C 1
ATOM 615 O O . ARG A 1 85 ? 2.037 -9.433 -5.612 1.00 87.69 85 ARG A O 1
ATOM 622 N N . VAL A 1 86 ? 3.875 -8.281 -5.023 1.00 83.19 86 VAL A N 1
ATOM 623 C CA . VAL A 1 86 ? 4.007 -7.493 -6.237 1.00 83.19 86 VAL A CA 1
ATOM 624 C C . VAL A 1 86 ? 5.252 -7.982 -6.961 1.00 83.19 86 VAL A C 1
ATOM 626 O O . VAL A 1 86 ? 6.345 -7.910 -6.413 1.00 83.19 86 VAL A O 1
ATOM 629 N N . SER A 1 87 ? 5.108 -8.503 -8.177 1.00 87.12 87 SER A N 1
ATOM 630 C CA . SER A 1 87 ? 6.227 -9.075 -8.931 1.00 87.12 87 SER A CA 1
ATOM 631 C C . SER A 1 87 ? 6.208 -8.617 -10.375 1.00 87.12 87 SER A C 1
ATOM 633 O O . SER A 1 87 ? 5.163 -8.718 -11.016 1.00 87.12 87 SER A O 1
ATOM 635 N N . HIS A 1 88 ? 7.370 -8.207 -10.885 1.00 84.44 88 HIS A N 1
ATOM 636 C CA . HIS A 1 88 ? 7.579 -7.919 -12.304 1.00 84.44 88 HIS A CA 1
ATOM 637 C C . HIS A 1 88 ? 6.537 -6.944 -12.880 1.00 84.44 88 HIS A C 1
ATOM 639 O O . HIS A 1 88 ? 5.927 -7.221 -13.910 1.00 84.44 88 HIS A O 1
ATOM 645 N N . ILE A 1 89 ? 6.295 -5.810 -12.207 1.00 81.81 89 ILE A N 1
ATOM 646 C CA . ILE A 1 89 ? 5.342 -4.820 -12.730 1.00 81.81 89 ILE A CA 1
ATOM 647 C C . ILE A 1 89 ? 5.895 -4.241 -14.035 1.00 81.81 89 ILE A C 1
ATOM 649 O O . ILE A 1 89 ? 6.985 -3.669 -14.059 1.00 81.81 89 ILE A O 1
ATOM 653 N N . GLU A 1 90 ? 5.097 -4.306 -15.098 1.00 82.50 90 GLU A N 1
ATOM 654 C CA . GLU A 1 90 ? 5.348 -3.596 -16.349 1.00 82.50 90 GLU A CA 1
ATOM 655 C C . GLU A 1 90 ? 4.546 -2.293 -16.403 1.00 82.50 90 GLU A C 1
ATOM 657 O O . GLU A 1 90 ? 3.351 -2.278 -16.699 1.00 82.50 90 GLU A O 1
ATOM 662 N N . LEU A 1 91 ? 5.219 -1.168 -16.159 1.00 78.38 91 LEU A N 1
ATOM 663 C CA . LEU A 1 91 ? 4.590 0.158 -16.210 1.00 78.38 91 LEU A CA 1
ATOM 664 C C . LEU A 1 91 ? 4.107 0.537 -17.620 1.00 78.38 91 LEU A C 1
ATOM 666 O O . LEU A 1 91 ? 3.180 1.326 -17.759 1.00 78.38 91 LEU A O 1
ATOM 670 N N . SER A 1 92 ? 4.690 -0.045 -18.671 1.00 80.88 92 SER A N 1
ATOM 671 C CA . SER A 1 92 ? 4.264 0.159 -20.063 1.00 80.88 92 SER A CA 1
ATOM 672 C C . SER A 1 92 ? 2.868 -0.386 -20.362 1.00 80.88 92 SER A C 1
ATOM 674 O O . SER A 1 92 ? 2.235 0.068 -21.310 1.00 80.88 92 SER A O 1
ATOM 676 N N . SER A 1 93 ? 2.384 -1.345 -19.568 1.00 81.50 93 SER A N 1
ATOM 677 C CA . SER A 1 93 ? 1.033 -1.898 -19.696 1.00 81.50 93 SER A CA 1
ATOM 678 C C . SER A 1 93 ? -0.004 -1.128 -18.866 1.00 81.50 93 SER A C 1
ATOM 680 O O . SER A 1 93 ? -1.166 -1.537 -18.818 1.00 81.50 93 SER A O 1
ATOM 682 N N . ALA A 1 94 ? 0.391 -0.046 -18.184 1.00 81.00 94 ALA A N 1
ATOM 683 C CA . ALA A 1 94 ? -0.517 0.729 -17.352 1.00 81.00 94 ALA A CA 1
ATOM 684 C C . ALA A 1 94 ? -1.614 1.382 -18.208 1.00 81.00 94 ALA A C 1
ATOM 686 O O . ALA A 1 94 ? -1.342 2.142 -19.138 1.00 81.00 94 ALA A O 1
ATOM 687 N N . ILE A 1 95 ? -2.868 1.087 -17.871 1.00 82.56 95 ILE A N 1
ATOM 688 C CA . ILE A 1 95 ? -4.044 1.715 -18.471 1.00 82.56 95 ILE A CA 1
ATOM 689 C C . ILE A 1 95 ? -4.425 2.894 -17.581 1.00 82.56 95 ILE A C 1
ATOM 691 O O . ILE A 1 95 ? -4.522 2.737 -16.365 1.00 82.56 95 ILE A O 1
ATOM 695 N N . VAL A 1 96 ? -4.648 4.066 -18.180 1.00 80.00 96 VAL A N 1
ATOM 696 C CA . VAL A 1 96 ? -5.160 5.224 -17.440 1.00 80.00 96 VAL A CA 1
ATOM 697 C C . VAL A 1 96 ? -6.560 4.873 -16.928 1.00 80.00 96 VAL A C 1
ATOM 699 O O . VAL A 1 96 ? -7.440 4.601 -17.753 1.00 80.00 96 VAL A O 1
ATOM 702 N N . PRO A 1 97 ? -6.788 4.840 -15.602 1.00 75.12 97 PRO A N 1
ATOM 703 C CA . PRO A 1 97 ? -8.114 4.572 -15.076 1.00 75.12 97 PRO A CA 1
ATOM 704 C C . PRO A 1 97 ? -9.051 5.703 -15.503 1.00 75.12 97 PRO A C 1
ATOM 706 O O . PRO A 1 97 ? -8.745 6.883 -15.330 1.00 75.12 97 PRO A O 1
ATOM 709 N N . VAL A 1 98 ? -10.198 5.341 -16.075 1.00 78.88 98 VAL A N 1
ATOM 710 C CA . VAL A 1 98 ? -11.288 6.292 -16.297 1.00 78.88 98 VAL A CA 1
ATOM 711 C C . VAL A 1 98 ? -11.956 6.499 -14.945 1.00 78.88 98 VAL A C 1
ATOM 713 O O . VAL A 1 98 ? -12.739 5.662 -14.504 1.00 78.88 98 VAL A O 1
ATOM 716 N N . LEU A 1 99 ? -11.583 7.573 -14.256 1.00 71.69 99 LEU A N 1
ATOM 717 C CA . LEU A 1 99 ? -12.259 7.993 -13.036 1.00 71.69 99 LEU A CA 1
ATOM 718 C C . LEU A 1 99 ? -13.546 8.712 -13.451 1.00 71.69 99 LEU A C 1
ATOM 720 O O . LEU A 1 99 ? -13.491 9.703 -14.181 1.00 71.69 99 LEU A O 1
ATOM 724 N N . GLU A 1 100 ? -14.704 8.196 -13.036 1.00 69.94 100 GLU A N 1
ATOM 725 C CA . GLU A 1 100 ? -15.957 8.943 -13.151 1.00 69.94 100 GLU A CA 1
ATOM 726 C C . GLU A 1 100 ? -15.809 10.212 -12.305 1.00 69.94 100 GLU A C 1
ATOM 728 O O . GLU A 1 100 ? -15.592 10.145 -11.099 1.00 69.94 100 GLU A O 1
ATOM 733 N N . SER A 1 101 ? -15.838 11.377 -12.952 1.00 63.72 101 SER A N 1
ATOM 734 C CA . SER A 1 101 ? -15.763 12.664 -12.267 1.00 63.72 101 SER A CA 1
ATOM 735 C C . SER A 1 101 ? -16.965 12.812 -11.338 1.00 63.72 101 SER A C 1
ATOM 737 O O . SER A 1 101 ? -18.106 12.786 -11.813 1.00 63.72 101 SER A O 1
ATOM 739 N N . ASP A 1 102 ? -16.714 12.997 -10.042 1.00 61.38 102 ASP A N 1
ATOM 740 C CA . ASP A 1 102 ? -17.760 13.309 -9.074 1.00 61.38 102 ASP A CA 1
ATOM 741 C C . ASP A 1 102 ? -18.577 14.527 -9.557 1.00 61.38 102 ASP A C 1
ATOM 743 O O . ASP A 1 102 ? -18.003 15.550 -9.947 1.00 61.38 102 ASP A O 1
ATOM 747 N N . PRO A 1 103 ? -1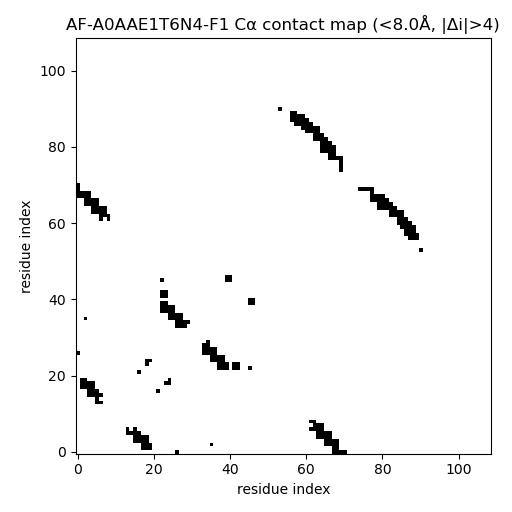9.923 14.483 -9.514 1.00 57.66 103 PRO A N 1
ATOM 748 C CA . PRO A 1 103 ? -20.785 15.554 -10.027 1.00 57.66 103 PRO A CA 1
ATOM 749 C C . PRO A 1 103 ? -20.635 16.913 -9.307 1.00 57.66 103 PRO A C 1
ATOM 751 O O . PRO A 1 103 ? -21.280 17.893 -9.693 1.00 57.66 103 PRO A O 1
ATOM 754 N N . SER A 1 104 ? -19.780 17.013 -8.285 1.00 57.94 104 SER A N 1
ATOM 755 C CA . SER A 1 104 ? -19.506 18.236 -7.524 1.00 57.94 104 SER A CA 1
ATOM 756 C C . SER A 1 104 ? -18.589 19.254 -8.214 1.00 57.94 104 SER A C 1
ATOM 758 O O . SER A 1 104 ? -18.572 20.406 -7.779 1.00 57.94 104 SER A O 1
ATOM 760 N N . ASP A 1 105 ? -17.884 18.902 -9.294 1.00 55.72 105 ASP A N 1
ATOM 761 C CA . ASP A 1 105 ? -17.046 19.867 -10.039 1.00 55.72 105 ASP A CA 1
ATOM 762 C C . ASP A 1 105 ? -17.858 20.845 -10.914 1.00 55.72 105 ASP A C 1
ATOM 764 O O . ASP A 1 105 ? -17.351 21.868 -11.374 1.00 55.72 105 ASP A O 1
ATOM 768 N N . SER A 1 106 ? -19.162 20.602 -11.068 1.00 55.62 106 SER A N 1
ATOM 769 C CA . SER A 1 106 ? -20.080 21.420 -11.877 1.00 55.62 106 SER A CA 1
ATOM 770 C C . SER A 1 106 ? -20.463 22.776 -11.255 1.00 55.62 106 SER A C 1
ATOM 772 O O . SER A 1 106 ? -21.193 23.540 -11.879 1.00 55.62 106 SER A O 1
ATOM 774 N N . LEU A 1 107 ? -20.043 23.077 -10.018 1.00 58.03 107 LEU A N 1
ATOM 775 C CA . LEU A 1 107 ? -20.492 24.260 -9.256 1.00 58.03 107 LEU A CA 1
ATOM 776 C C . LEU A 1 107 ? -19.418 25.343 -9.044 1.00 58.03 107 LEU A C 1
ATOM 778 O O . LEU A 1 107 ? -19.628 26.265 -8.256 1.00 58.03 107 LEU A O 1
ATOM 782 N N . ARG A 1 108 ? -18.277 25.263 -9.738 1.00 52.66 108 ARG A N 1
ATOM 783 C CA . ARG A 1 108 ? -17.191 26.261 -9.651 1.00 52.66 108 ARG A CA 1
ATOM 784 C C . ARG A 1 108 ? -16.857 26.923 -10.995 1.00 52.66 108 ARG A C 1
ATOM 786 O O . ARG A 1 108 ? -15.684 27.100 -11.313 1.00 52.66 108 ARG A O 1
ATOM 793 N N . THR A 1 109 ? -17.879 27.298 -11.767 1.00 47.19 109 THR A N 1
ATOM 794 C CA . THR A 1 109 ? -17.734 28.289 -12.856 1.00 47.19 109 THR A CA 1
ATOM 795 C C . THR A 1 109 ? -18.461 29.573 -12.508 1.00 47.19 109 THR A C 1
ATOM 797 O O . THR A 1 109 ? -19.528 29.475 -11.861 1.00 47.19 109 THR A O 1
#

Sequence (109 aa):
MDALLLDCTPKCGSTPCLLGKAVDCNYIRGPKYLEVDVDIGSSTVANGVLGLVIGVITTLVVDMAFLVQANTTDELPERLIGAVRVSHIELSSAIVPVLESDPSDSLRT

Organism: NCBI:txid2727404

Mean predicted aligned error: 10.65 Å

InterPro domains:
  IPR009769 Protein ENHANCED DISEASE RESISTANCE 2, C-terminal [PF07059] (11-90)
  IPR045096 Protein ENHANCED DISEASE RESISTANCE 2-like [PTHR12136] (13-99)

Solvent-accessible surface area (backbone atoms only — not comparable to full-atom values): 6894 Å² total; per-residue (Å²): 130,46,49,29,44,34,57,67,53,96,83,55,95,59,71,71,40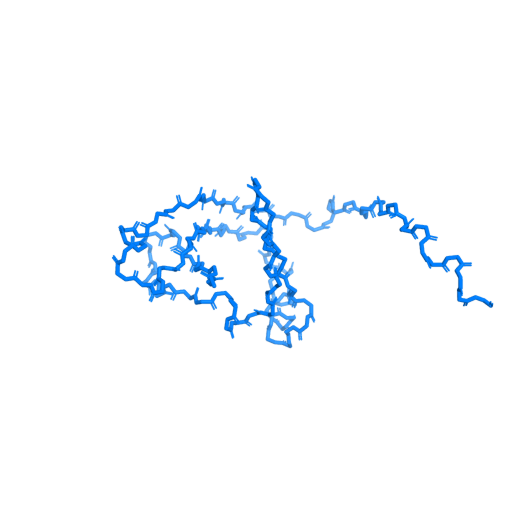,54,40,62,78,73,33,57,57,51,78,47,80,55,100,87,47,78,46,77,47,72,43,53,84,79,26,70,67,50,50,55,49,47,65,62,38,69,81,48,33,59,74,41,72,48,43,43,27,40,28,56,51,56,90,50,82,84,53,55,78,66,54,78,77,48,70,49,78,48,63,46,53,60,75,88,73,64,73,85,80,85,72,82,76,67,83,73,73,78,75,80,125

Secondary structure (DSSP, 8-state):
-PEEEEE--TTS--PPEEHHHHSEEEEEE-SS-EEEEEESTT-HHHHHHHHHHTTTGGG-EEEEEEEEPPSSGGGPSP-EEEEEEEES--GGGPPPP-----GGGGG--